Protein AF-A0A444HEK4-F1 (afdb_monomer_lite)

Structure (mmCIF, N/CA/C/O backbone):
data_AF-A0A444HEK4-F1
#
_entry.id   AF-A0A444HEK4-F1
#
loop_
_atom_site.group_PDB
_atom_site.id
_atom_site.type_symbol
_atom_site.label_atom_id
_atom_site.label_alt_id
_atom_site.label_comp_id
_atom_site.label_asym_id
_atom_site.label_entity_id
_atom_site.label_seq_id
_atom_site.pdbx_PDB_ins_code
_atom_site.Cartn_x
_atom_site.Cartn_y
_atom_site.Cartn_z
_atom_site.occupancy
_atom_site.B_iso_or_equiv
_atom_site.auth_seq_id
_atom_site.auth_comp_id
_atom_site.auth_asym_id
_atom_site.auth_atom_id
_atom_site.pdbx_PDB_model_num
ATOM 1 N N . MET A 1 1 ? -12.798 2.539 5.466 1.00 68.50 1 MET A N 1
ATOM 2 C CA . MET A 1 1 ? -11.630 2.523 4.555 1.00 68.50 1 MET A CA 1
ATOM 3 C C . MET A 1 1 ? -11.859 1.719 3.276 1.00 68.50 1 MET A C 1
ATOM 5 O O . MET A 1 1 ? -10.916 1.533 2.525 1.00 68.50 1 MET A O 1
ATOM 9 N N . ARG A 1 2 ? -13.085 1.255 2.993 1.00 81.25 2 ARG A N 1
ATOM 10 C CA . ARG A 1 2 ? -13.346 0.399 1.823 1.00 81.25 2 ARG A CA 1
ATOM 11 C C . ARG A 1 2 ? -13.335 1.162 0.497 1.00 81.25 2 ARG A C 1
ATOM 13 O O . ARG A 1 2 ? -13.179 0.555 -0.548 1.00 81.25 2 ARG A O 1
ATOM 20 N N . GLU A 1 3 ? -13.453 2.483 0.568 1.00 90.19 3 GLU A N 1
ATOM 21 C CA . GLU A 1 3 ? -13.276 3.410 -0.543 1.00 90.19 3 GLU A CA 1
ATOM 22 C C . GLU A 1 3 ? -12.647 4.702 -0.010 1.00 90.19 3 GLU A C 1
ATOM 24 O O . GLU A 1 3 ? -12.833 5.060 1.165 1.00 90.19 3 GLU A O 1
ATOM 29 N N . GLY A 1 4 ? -11.899 5.396 -0.863 1.00 93.25 4 GLY A N 1
ATOM 30 C CA . GLY A 1 4 ? -11.342 6.708 -0.550 1.00 93.25 4 GLY A CA 1
ATOM 31 C C . GLY A 1 4 ? -10.021 6.987 -1.248 1.00 93.25 4 GLY A C 1
ATOM 32 O O . GLY A 1 4 ? -9.425 6.115 -1.886 1.00 93.25 4 GLY A O 1
ATOM 33 N N . LYS A 1 5 ? -9.560 8.227 -1.099 1.00 96.00 5 LYS A N 1
ATOM 34 C CA . LYS A 1 5 ? -8.258 8.675 -1.577 1.00 96.00 5 LYS A CA 1
ATOM 35 C C . LYS A 1 5 ? -7.381 9.045 -0.393 1.00 96.00 5 LYS A C 1
ATOM 37 O O . LYS A 1 5 ? -7.788 9.789 0.503 1.00 96.00 5 LYS A O 1
ATOM 42 N N . PHE A 1 6 ? -6.160 8.547 -0.415 1.00 95.62 6 PHE A N 1
ATOM 43 C CA . PHE A 1 6 ? -5.196 8.680 0.660 1.00 95.62 6 PHE A CA 1
ATOM 44 C C . PHE A 1 6 ? -3.843 9.099 0.100 1.00 95.62 6 PHE A C 1
ATOM 46 O O . PHE A 1 6 ? -3.590 8.996 -1.099 1.00 95.62 6 PHE A O 1
ATOM 53 N N . MET A 1 7 ? -2.984 9.591 0.979 1.00 96.12 7 MET A N 1
ATOM 54 C CA . MET A 1 7 ? -1.634 10.012 0.642 1.00 96.12 7 MET A CA 1
ATOM 55 C C . MET A 1 7 ? -0.662 9.549 1.716 1.00 96.12 7 MET A C 1
ATOM 57 O O . MET A 1 7 ? -0.969 9.640 2.906 1.00 96.12 7 MET A O 1
ATOM 61 N N . TYR A 1 8 ? 0.515 9.105 1.304 1.00 94.19 8 TYR A N 1
ATOM 62 C CA . TYR A 1 8 ? 1.663 8.934 2.187 1.00 94.19 8 TYR A CA 1
ATOM 63 C C . TYR A 1 8 ? 2.940 9.352 1.457 1.00 94.19 8 TYR A C 1
ATOM 65 O O . TYR A 1 8 ? 2.908 9.616 0.256 1.00 94.19 8 TYR A O 1
ATOM 73 N N . LYS A 1 9 ? 4.047 9.447 2.194 1.00 90.31 9 LYS A N 1
ATOM 74 C CA . LYS A 1 9 ? 5.364 9.733 1.624 1.00 90.31 9 LYS A CA 1
ATOM 75 C C . LYS A 1 9 ? 6.193 8.464 1.552 1.00 90.31 9 LYS A C 1
ATOM 77 O O . LYS A 1 9 ? 6.225 7.709 2.525 1.00 90.31 9 LYS A O 1
ATOM 82 N N . ASP A 1 10 ? 6.847 8.240 0.420 1.00 84.62 10 ASP A N 1
ATOM 83 C CA . ASP A 1 10 ? 7.829 7.166 0.298 1.00 84.62 10 ASP A CA 1
ATOM 84 C C . ASP A 1 10 ? 9.147 7.501 1.015 1.00 84.62 10 ASP A C 1
ATOM 86 O O . ASP A 1 10 ? 9.278 8.526 1.690 1.00 84.62 10 ASP A O 1
ATOM 90 N N . SER A 1 11 ? 10.135 6.614 0.882 1.00 80.44 11 SER A N 1
ATOM 91 C CA . SER A 1 11 ? 11.467 6.807 1.461 1.00 80.44 11 SER A CA 1
ATOM 92 C C . SER A 1 11 ? 12.220 8.012 0.896 1.00 80.44 11 SER A C 1
ATOM 94 O O . SER A 1 11 ? 1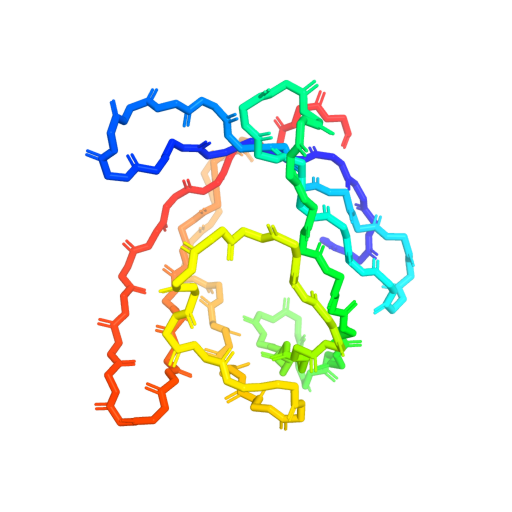3.109 8.525 1.571 1.00 80.44 11 SER A O 1
ATOM 96 N N . ASP A 1 12 ? 11.872 8.458 -0.312 1.00 85.06 12 ASP A N 1
ATOM 97 C CA . ASP A 1 12 ? 12.485 9.605 -0.982 1.00 85.06 12 ASP A CA 1
ATOM 98 C C . ASP A 1 12 ? 11.747 10.918 -0.637 1.00 85.06 12 ASP A C 1
ATOM 100 O O . ASP A 1 12 ? 12.202 12.007 -0.991 1.00 85.06 12 ASP A O 1
ATOM 104 N N . GLY A 1 13 ? 10.629 10.835 0.097 1.00 87.12 13 GLY A N 1
ATOM 105 C CA . GLY A 1 13 ? 9.785 11.966 0.479 1.00 87.12 13 GLY A CA 1
ATOM 106 C C . GLY A 1 13 ? 8.752 12.367 -0.579 1.00 87.12 13 GLY A C 1
ATOM 107 O O . GLY A 1 13 ? 8.025 13.351 -0.365 1.00 87.12 13 GLY A O 1
ATOM 108 N N . ASP A 1 14 ? 8.662 11.612 -1.678 1.00 90.62 14 ASP A N 1
ATOM 109 C CA . ASP A 1 14 ? 7.701 11.827 -2.755 1.00 90.62 14 ASP A CA 1
ATOM 110 C C . ASP A 1 14 ? 6.291 11.449 -2.285 1.00 90.62 14 ASP A C 1
ATOM 112 O O . ASP A 1 14 ? 6.089 10.473 -1.558 1.00 90.62 14 ASP A O 1
ATOM 116 N N . ASP A 1 15 ? 5.294 12.227 -2.711 1.00 93.75 15 ASP A N 1
ATOM 117 C CA . ASP A 1 15 ? 3.899 11.915 -2.412 1.00 93.75 15 ASP A CA 1
ATOM 118 C C . ASP A 1 15 ? 3.421 10.733 -3.263 1.00 93.75 15 ASP A C 1
ATOM 120 O O . ASP A 1 15 ? 3.438 10.781 -4.498 1.00 93.75 15 ASP A O 1
ATOM 124 N N . ILE A 1 16 ? 2.932 9.697 -2.586 1.00 95.69 16 ILE A N 1
ATOM 125 C CA . ILE A 1 16 ? 2.208 8.582 -3.189 1.00 95.69 16 ILE A CA 1
ATOM 126 C C . ILE A 1 16 ? 0.731 8.768 -2.906 1.00 95.69 16 ILE A C 1
ATOM 128 O O . ILE A 1 16 ? 0.308 8.967 -1.764 1.00 95.69 16 ILE A O 1
ATOM 132 N N . ILE A 1 17 ? -0.064 8.675 -3.964 1.00 97.00 17 ILE A N 1
ATOM 133 C CA . ILE A 1 17 ? -1.510 8.800 -3.889 1.00 97.00 17 ILE A CA 1
ATOM 134 C C . ILE A 1 17 ? -2.128 7.417 -4.007 1.00 97.00 17 ILE A C 1
ATOM 136 O O . ILE A 1 17 ? -2.012 6.771 -5.041 1.00 97.00 17 ILE A O 1
ATOM 140 N N . VAL A 1 18 ? -2.827 6.986 -2.963 1.00 96.25 18 VAL A N 1
ATOM 141 C CA . VAL A 1 18 ? -3.518 5.696 -2.925 1.00 96.25 18 VAL A CA 1
ATOM 142 C C . VAL A 1 18 ? -5.001 5.928 -3.157 1.00 96.25 18 VAL A C 1
ATOM 144 O O . VAL A 1 18 ? -5.643 6.681 -2.423 1.00 96.25 18 VAL A O 1
ATOM 147 N N . THR A 1 19 ? -5.563 5.272 -4.160 1.00 96.62 19 THR A N 1
ATOM 148 C CA . THR A 1 19 ? -6.999 5.277 -4.437 1.00 96.62 19 THR A CA 1
ATOM 149 C C . THR A 1 19 ? -7.542 3.877 -4.213 1.00 96.62 19 THR A C 1
ATOM 151 O O . THR A 1 19 ? -7.097 2.934 -4.862 1.00 96.62 19 THR A O 1
ATOM 154 N N . ILE A 1 20 ? -8.505 3.753 -3.301 1.00 94.88 20 ILE A N 1
ATOM 155 C CA . ILE A 1 20 ? -9.230 2.510 -3.031 1.00 94.88 20 ILE A CA 1
ATOM 156 C C . ILE A 1 20 ? -10.636 2.660 -3.609 1.00 94.88 20 ILE A C 1
ATOM 158 O O . ILE A 1 20 ? -11.360 3.590 -3.242 1.00 94.88 20 ILE A O 1
ATOM 162 N N . ASN A 1 21 ? -11.011 1.752 -4.506 1.00 92.88 21 ASN A N 1
ATOM 163 C CA . ASN A 1 21 ? -12.337 1.679 -5.109 1.00 92.88 21 ASN A CA 1
ATOM 164 C C . ASN A 1 21 ? -12.837 0.229 -5.059 1.00 92.88 21 ASN A C 1
ATOM 166 O O . ASN A 1 21 ? -12.437 -0.612 -5.871 1.00 92.88 21 ASN A O 1
ATOM 170 N N . GLY A 1 22 ? -13.667 -0.070 -4.058 1.00 90.88 22 GLY A N 1
ATOM 171 C CA . GLY A 1 22 ? -14.075 -1.431 -3.731 1.00 90.88 22 GLY A CA 1
ATOM 172 C C . GLY A 1 22 ? -12.866 -2.301 -3.383 1.00 90.88 22 GLY A C 1
ATOM 173 O O . GLY A 1 22 ? -12.145 -2.037 -2.423 1.00 90.88 22 GLY A O 1
ATOM 174 N N . GLU A 1 23 ? -12.638 -3.344 -4.177 1.00 93.69 23 GLU A N 1
ATOM 175 C CA . GLU A 1 23 ? -11.496 -4.253 -4.015 1.00 93.69 23 GLU A CA 1
ATOM 176 C C . GLU A 1 23 ? -10.250 -3.792 -4.778 1.00 93.69 23 GLU A C 1
ATOM 178 O O . GLU A 1 23 ? -9.177 -4.350 -4.577 1.00 93.69 23 GLU A O 1
ATOM 183 N N . ALA A 1 24 ? -10.356 -2.804 -5.669 1.00 95.00 24 ALA A N 1
ATOM 184 C CA . ALA A 1 24 ? -9.228 -2.336 -6.463 1.00 95.00 24 ALA A CA 1
ATOM 185 C C . ALA A 1 24 ? -8.467 -1.224 -5.738 1.00 95.00 24 ALA A C 1
ATOM 187 O O . ALA A 1 24 ? -9.061 -0.271 -5.226 1.00 95.00 24 ALA A O 1
ATOM 188 N N . VAL A 1 25 ? -7.140 -1.322 -5.756 1.00 96.62 25 VAL A N 1
ATOM 189 C CA . VAL A 1 25 ? -6.236 -0.287 -5.257 1.00 96.62 25 VAL A CA 1
ATOM 190 C C . VAL A 1 25 ? -5.301 0.146 -6.362 1.00 96.62 25 VAL A C 1
ATOM 192 O O . VAL A 1 25 ? -4.761 -0.673 -7.108 1.00 96.62 25 VAL A O 1
ATOM 195 N N . THR A 1 26 ? -5.108 1.452 -6.459 1.00 96.94 26 THR A N 1
ATOM 196 C CA . THR A 1 26 ? -4.115 2.064 -7.334 1.00 96.94 26 THR A CA 1
ATOM 197 C C . THR A 1 26 ? -3.255 3.006 -6.516 1.00 96.94 26 THR A C 1
ATOM 199 O O . THR A 1 26 ? -3.785 3.855 -5.801 1.00 96.94 26 THR A O 1
ATOM 202 N N . GLU A 1 27 ? -1.942 2.858 -6.625 1.00 96.25 27 GLU A N 1
ATOM 203 C CA . GLU A 1 27 ? -0.978 3.807 -6.086 1.00 96.25 27 GLU A CA 1
ATOM 204 C C . GLU A 1 27 ? -0.318 4.556 -7.238 1.00 96.25 27 GLU A C 1
ATOM 206 O O . GLU A 1 27 ? 0.318 3.939 -8.095 1.00 96.25 27 GLU A O 1
ATOM 211 N N . ASP A 1 28 ? -0.442 5.879 -7.236 1.00 96.38 28 ASP A N 1
ATOM 212 C CA . ASP A 1 28 ? 0.231 6.754 -8.186 1.00 96.38 28 ASP A CA 1
ATOM 213 C C . ASP A 1 28 ? 1.534 7.262 -7.571 1.00 96.38 28 ASP A C 1
ATOM 215 O O . ASP A 1 28 ? 1.536 7.980 -6.568 1.00 96.38 28 ASP A O 1
ATOM 219 N N . HIS A 1 29 ? 2.647 6.909 -8.207 1.00 93.94 29 HIS A N 1
ATOM 220 C CA . HIS A 1 29 ? 4.001 7.263 -7.791 1.00 93.94 29 HIS A CA 1
ATOM 221 C C . HIS A 1 29 ? 4.559 8.358 -8.705 1.00 93.94 29 HIS A C 1
ATOM 223 O O . HIS A 1 29 ? 4.380 8.319 -9.929 1.00 93.94 29 HIS A O 1
ATOM 229 N N . LYS A 1 30 ? 5.267 9.332 -8.119 1.00 91.25 30 LYS A N 1
ATOM 230 C CA . LYS A 1 30 ? 5.901 10.460 -8.833 1.00 91.25 30 LYS A CA 1
ATOM 231 C C . LYS A 1 30 ? 4.937 11.172 -9.797 1.00 91.25 30 LYS A C 1
ATOM 233 O O . LYS A 1 30 ? 5.231 11.343 -10.981 1.00 91.25 30 LYS A O 1
ATOM 238 N N . GLY A 1 31 ? 3.752 11.531 -9.297 1.00 87.44 31 GLY A N 1
ATOM 239 C CA . GLY A 1 31 ? 2.723 12.228 -10.078 1.00 87.44 31 GLY A CA 1
ATOM 240 C C . GLY A 1 31 ? 2.066 11.375 -11.171 1.00 87.44 31 GLY A C 1
ATOM 241 O O . GLY A 1 31 ? 1.671 11.917 -12.200 1.00 87.44 31 GLY A O 1
ATOM 242 N N . GLY A 1 32 ? 1.983 10.054 -10.978 1.00 90.06 32 GLY A N 1
ATOM 243 C CA . GLY A 1 32 ? 1.368 9.119 -11.931 1.00 90.06 32 GLY A CA 1
ATOM 244 C C . GLY A 1 32 ? 2.312 8.621 -13.028 1.00 90.06 32 GLY A C 1
ATOM 245 O O . GLY A 1 32 ? 1.885 7.910 -13.935 1.00 90.06 32 GLY A O 1
ATOM 246 N N . LYS A 1 33 ? 3.607 8.959 -12.958 1.00 93.50 33 LYS A N 1
ATOM 247 C CA . LYS A 1 33 ? 4.622 8.415 -13.872 1.00 93.50 33 LYS A CA 1
ATOM 248 C C . LYS A 1 33 ? 4.755 6.898 -13.729 1.00 93.50 33 LYS A C 1
ATOM 250 O O . LYS A 1 33 ? 5.000 6.209 -14.718 1.00 93.50 33 LYS A O 1
ATOM 255 N N . TYR A 1 34 ? 4.616 6.398 -12.505 1.00 95.69 34 TYR A N 1
ATOM 256 C CA . TYR A 1 34 ? 4.584 4.973 -12.213 1.00 95.69 34 TYR A CA 1
ATOM 257 C C . TYR A 1 34 ? 3.340 4.641 -11.400 1.00 95.69 34 TYR A C 1
ATOM 259 O O . TYR A 1 34 ? 2.840 5.478 -10.652 1.00 95.69 34 TYR A O 1
ATOM 267 N N . VAL A 1 35 ? 2.846 3.421 -11.567 1.00 96.12 35 VAL A N 1
ATOM 268 C CA . VAL A 1 35 ? 1.590 2.963 -10.984 1.00 96.12 35 VAL A CA 1
ATOM 269 C C . VAL A 1 35 ? 1.786 1.570 -10.412 1.00 96.12 35 VAL A C 1
ATOM 271 O O . VAL A 1 35 ? 2.400 0.706 -11.048 1.00 96.12 35 VAL A O 1
ATOM 274 N N . LEU A 1 36 ? 1.230 1.349 -9.227 1.00 96.31 36 LEU A N 1
ATOM 275 C CA . LEU A 1 36 ? 1.059 0.031 -8.634 1.00 96.31 36 LEU A CA 1
ATOM 276 C C . LEU A 1 36 ? -0.432 -0.278 -8.565 1.00 96.31 36 LEU A C 1
ATOM 278 O O . LEU A 1 36 ? -1.223 0.546 -8.116 1.00 96.31 36 LEU A O 1
ATOM 282 N N . ILE A 1 37 ? -0.818 -1.464 -9.026 1.00 97.12 37 ILE A N 1
ATOM 283 C CA . ILE A 1 37 ? -2.194 -1.949 -8.944 1.00 97.12 37 ILE A CA 1
ATOM 284 C C . ILE A 1 37 ? -2.212 -3.178 -8.053 1.00 97.12 37 ILE A C 1
ATOM 286 O O . ILE A 1 37 ? -1.443 -4.122 -8.262 1.00 97.12 37 ILE A O 1
ATOM 290 N N . SER A 1 38 ? -3.124 -3.186 -7.092 1.00 97.44 38 SER A N 1
ATOM 291 C CA . SER A 1 38 ? -3.347 -4.315 -6.203 1.00 97.44 38 SER A CA 1
ATOM 292 C C . SER A 1 38 ? -4.828 -4.542 -5.925 1.00 97.44 38 SER A C 1
ATOM 294 O O . SER A 1 38 ? -5.691 -3.751 -6.315 1.00 97.44 38 SER A O 1
ATOM 296 N N . LYS A 1 39 ? -5.129 -5.683 -5.303 1.00 97.12 39 LYS A N 1
ATOM 297 C CA . LYS A 1 39 ? -6.471 -6.036 -4.843 1.00 97.12 39 LYS A CA 1
ATOM 298 C C . LYS A 1 39 ? -6.496 -6.162 -3.331 1.00 97.12 39 LYS A C 1
ATOM 300 O O . LYS A 1 39 ? -5.635 -6.835 -2.769 1.00 97.12 39 LYS A O 1
ATOM 305 N N . ILE A 1 40 ? -7.492 -5.555 -2.700 1.00 95.75 40 ILE A N 1
ATOM 306 C CA . ILE A 1 40 ? -7.762 -5.692 -1.273 1.00 95.75 40 ILE A CA 1
ATOM 307 C C . ILE A 1 40 ? -8.820 -6.762 -1.045 1.00 95.75 40 ILE A C 1
ATOM 309 O O . ILE A 1 40 ? -9.867 -6.767 -1.690 1.00 95.75 40 ILE A O 1
ATOM 313 N N . LYS A 1 41 ? -8.577 -7.602 -0.044 1.00 95.88 41 LYS A N 1
ATOM 314 C CA . LYS A 1 41 ? -9.567 -8.496 0.544 1.00 95.88 41 LYS A CA 1
ATOM 315 C C . LYS A 1 41 ? -9.604 -8.272 2.050 1.00 95.88 41 LYS A C 1
ATOM 317 O O . LYS A 1 41 ? -8.649 -8.582 2.757 1.00 95.88 41 LYS A O 1
ATOM 322 N N . TRP A 1 42 ? -10.708 -7.716 2.535 1.00 94.00 42 TRP A N 1
ATOM 323 C CA . TRP A 1 42 ? -10.906 -7.450 3.958 1.00 94.00 42 TRP A CA 1
ATOM 324 C C . TRP A 1 42 ? -11.088 -8.757 4.734 1.00 94.00 42 TRP A C 1
ATOM 326 O O . TRP A 1 42 ? -11.901 -9.598 4.352 1.00 94.00 42 TRP A O 1
ATOM 336 N N . ILE A 1 43 ? -10.333 -8.905 5.820 1.00 95.50 43 ILE A N 1
ATOM 337 C CA . ILE A 1 43 ? -10.448 -10.015 6.775 1.00 95.50 43 ILE A CA 1
ATOM 338 C C . ILE A 1 43 ? -11.329 -9.582 7.953 1.00 95.50 43 ILE A C 1
ATOM 340 O O . ILE A 1 43 ? -12.186 -10.336 8.406 1.00 95.50 43 ILE A O 1
ATOM 344 N N . SER A 1 44 ? -11.144 -8.347 8.420 1.00 94.75 44 SER A N 1
ATOM 345 C CA . SER A 1 44 ? -11.922 -7.722 9.492 1.00 94.75 44 SER A CA 1
ATOM 346 C C . SER A 1 44 ? -12.084 -6.222 9.219 1.00 94.75 44 SER A C 1
ATOM 348 O O . SER A 1 44 ? -11.745 -5.747 8.138 1.00 94.75 44 SER A O 1
ATOM 350 N N . ASP A 1 45 ? -12.594 -5.450 10.178 1.00 91.25 45 ASP A N 1
ATOM 351 C CA . ASP A 1 45 ? -12.673 -3.989 10.037 1.00 91.25 45 ASP A CA 1
ATOM 352 C C . ASP A 1 45 ? -11.301 -3.297 10.102 1.00 91.25 45 ASP A C 1
ATOM 354 O O . ASP A 1 45 ? -11.155 -2.179 9.601 1.00 91.25 45 ASP A O 1
ATOM 358 N N . CYS A 1 46 ? -10.298 -3.969 10.676 1.00 93.25 46 CYS A N 1
ATOM 359 C CA . CYS A 1 46 ? -8.950 -3.435 10.861 1.00 93.25 46 CYS A CA 1
ATOM 360 C C . CYS A 1 46 ? -7.879 -4.203 10.080 1.00 93.25 46 CYS A C 1
ATOM 362 O O . CYS A 1 46 ? -6.727 -3.792 10.098 1.00 93.25 46 CYS A O 1
ATOM 364 N N . GLU A 1 47 ? -8.218 -5.294 9.398 1.00 95.94 47 GLU A N 1
ATOM 365 C CA . GLU A 1 47 ? -7.232 -6.158 8.742 1.00 95.94 47 GLU A CA 1
ATOM 366 C C . GLU A 1 47 ? -7.654 -6.515 7.325 1.00 95.94 47 GLU A C 1
ATOM 368 O O . GLU A 1 47 ? -8.822 -6.821 7.058 1.00 95.94 47 GLU A O 1
ATOM 373 N N . TYR A 1 48 ? -6.687 -6.513 6.413 1.00 95.81 48 TYR A N 1
ATOM 374 C CA . TYR A 1 48 ? -6.906 -6.915 5.034 1.00 95.81 48 TYR A CA 1
ATOM 375 C C . TYR A 1 48 ? -5.651 -7.489 4.378 1.00 95.81 48 TYR A C 1
ATOM 377 O O . TYR A 1 48 ? -4.518 -7.143 4.712 1.00 95.81 48 TYR A O 1
ATOM 385 N N . GLU A 1 49 ? -5.874 -8.346 3.389 1.00 96.88 49 GLU A N 1
ATOM 386 C CA . GLU A 1 49 ? -4.850 -8.799 2.454 1.00 96.88 49 GLU A CA 1
ATOM 387 C C . GLU A 1 49 ? -4.787 -7.813 1.284 1.00 96.88 49 GLU A C 1
ATOM 389 O O . GLU A 1 49 ? -5.819 -7.440 0.725 1.00 96.88 49 GLU A O 1
ATOM 394 N N . ASN A 1 50 ? -3.586 -7.400 0.891 1.00 96.12 50 ASN A N 1
ATOM 395 C CA . ASN A 1 50 ? -3.321 -6.604 -0.300 1.00 96.12 50 ASN A CA 1
ATOM 396 C C . ASN A 1 50 ? -2.450 -7.422 -1.258 1.00 96.12 50 ASN A C 1
ATOM 398 O O . ASN A 1 50 ? -1.278 -7.678 -0.987 1.00 96.12 50 ASN A O 1
ATOM 402 N N . MET A 1 51 ? -3.031 -7.874 -2.365 1.00 97.31 51 MET A N 1
ATOM 403 C CA . MET A 1 51 ? -2.340 -8.685 -3.362 1.00 97.31 51 MET A CA 1
ATOM 404 C C . MET A 1 51 ? -1.874 -7.814 -4.523 1.00 97.31 51 MET A C 1
ATOM 406 O O . MET A 1 51 ? -2.695 -7.234 -5.237 1.00 97.31 51 MET A O 1
ATOM 410 N N . LEU A 1 52 ? -0.566 -7.784 -4.766 1.00 97.12 52 LEU A N 1
ATOM 411 C CA . LEU A 1 52 ? 0.010 -7.081 -5.906 1.00 97.12 52 LEU A CA 1
ATOM 412 C C . LEU A 1 52 ? -0.457 -7.711 -7.225 1.00 97.12 52 LEU A C 1
ATOM 414 O O . LEU A 1 52 ? -0.239 -8.896 -7.460 1.00 97.12 52 LEU A O 1
ATOM 418 N N . VAL A 1 53 ? -1.049 -6.914 -8.113 1.00 97.50 5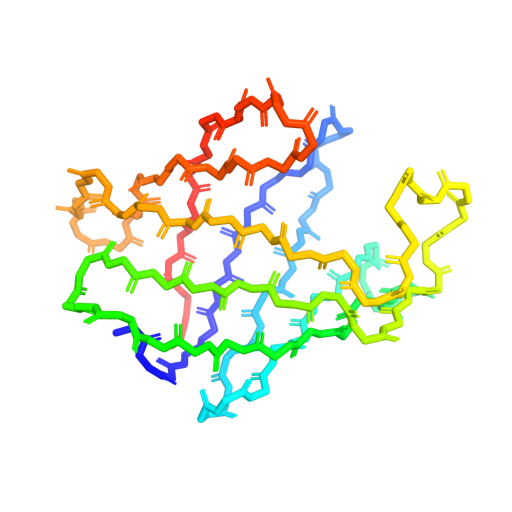3 VAL A N 1
ATOM 419 C CA . VAL A 1 53 ? -1.444 -7.348 -9.463 1.00 97.50 53 VAL A CA 1
ATOM 420 C C . VAL A 1 53 ? -0.384 -6.948 -10.481 1.00 97.50 53 VAL A C 1
ATOM 422 O O . VAL A 1 53 ? 0.024 -7.769 -11.296 1.00 97.50 53 VAL A O 1
ATOM 425 N N . MET A 1 54 ? 0.083 -5.700 -10.436 1.00 96.44 54 MET A N 1
ATOM 426 C CA . MET A 1 54 ? 1.171 -5.220 -11.288 1.00 96.44 54 MET A CA 1
ATOM 427 C C . MET A 1 54 ? 1.831 -3.974 -10.702 1.00 96.44 54 MET A C 1
ATOM 429 O O . MET A 1 54 ? 1.234 -3.257 -9.904 1.00 96.44 54 MET A O 1
ATOM 433 N N . SER A 1 55 ? 3.052 -3.695 -11.147 1.00 96.25 55 SER A N 1
ATOM 434 C CA . SER A 1 55 ? 3.763 -2.457 -10.845 1.00 96.25 55 SER A CA 1
ATOM 435 C C . SER A 1 55 ? 4.558 -2.014 -12.065 1.00 96.25 55 SER A C 1
ATOM 437 O O . SER A 1 55 ? 5.211 -2.833 -12.713 1.00 96.25 55 SER A O 1
ATOM 439 N N . THR A 1 56 ? 4.507 -0.723 -12.379 1.00 96.44 56 THR A N 1
ATOM 440 C CA . THR A 1 56 ? 5.405 -0.090 -13.355 1.00 96.44 56 THR A CA 1
ATOM 441 C C . THR A 1 56 ? 6.575 0.627 -12.678 1.00 96.44 56 THR A C 1
ATOM 443 O O . THR A 1 56 ? 7.418 1.206 -13.364 1.00 96.44 56 THR A O 1
ATOM 446 N N . VAL A 1 57 ? 6.658 0.575 -11.340 1.00 93.12 57 VAL A N 1
ATOM 447 C CA . VAL A 1 57 ? 7.755 1.163 -10.564 1.00 93.12 57 VAL A CA 1
ATOM 448 C C . VAL A 1 57 ? 9.052 0.396 -10.868 1.00 93.12 57 VAL A C 1
ATOM 450 O O . VAL A 1 57 ? 9.110 -0.823 -10.668 1.00 93.12 57 VAL A O 1
ATOM 453 N N . PRO A 1 58 ? 10.114 1.065 -11.355 1.00 91.06 58 PRO A N 1
ATOM 454 C CA . PRO A 1 58 ? 11.356 0.391 -11.709 1.00 91.06 58 PRO A CA 1
ATOM 455 C C . PRO A 1 58 ? 11.973 -0.331 -10.510 1.00 91.06 58 PRO A C 1
ATOM 457 O O . PRO A 1 58 ? 12.117 0.254 -9.440 1.00 91.06 58 PRO A O 1
ATOM 460 N N . LYS A 1 59 ? 12.399 -1.585 -10.712 1.00 88.88 59 LYS A N 1
ATOM 461 C CA . LYS A 1 59 ? 13.049 -2.420 -9.683 1.00 88.88 59 LYS A CA 1
ATOM 462 C C . LYS A 1 59 ? 12.205 -2.609 -8.410 1.00 88.88 59 LYS A C 1
ATOM 464 O O . LYS A 1 59 ? 12.766 -2.772 -7.327 1.00 88.88 59 LYS A O 1
ATOM 469 N N . PHE A 1 60 ? 10.875 -2.598 -8.530 1.00 90.06 60 PHE A N 1
ATOM 470 C CA . PHE A 1 60 ? 9.995 -2.885 -7.401 1.00 90.06 60 PHE A CA 1
ATOM 471 C C . PHE A 1 60 ? 10.300 -4.281 -6.816 1.00 90.06 60 PHE A C 1
ATOM 473 O O . PHE A 1 60 ? 10.421 -5.240 -7.580 1.00 90.06 60 PHE A O 1
ATOM 480 N N . PRO A 1 61 ? 10.457 -4.419 -5.486 1.00 88.69 61 PRO A N 1
ATOM 481 C CA . PRO A 1 61 ? 11.004 -5.635 -4.884 1.00 88.69 61 PRO A CA 1
ATOM 482 C C . PRO A 1 61 ? 10.002 -6.791 -4.780 1.00 88.69 61 PRO A C 1
ATOM 484 O O . PRO A 1 61 ? 10.409 -7.910 -4.477 1.00 88.69 61 PRO A O 1
ATOM 487 N N . LEU A 1 62 ? 8.707 -6.539 -4.994 1.00 91.25 6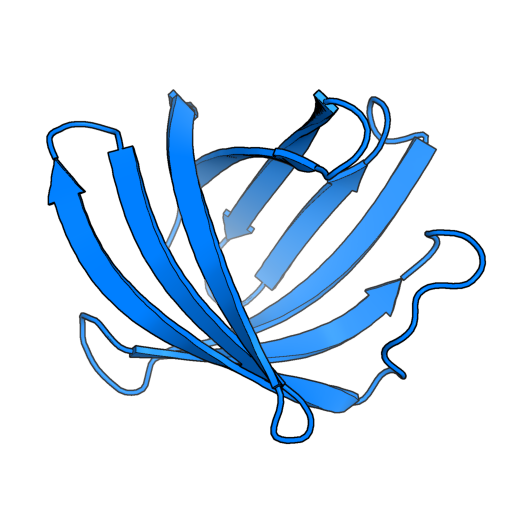2 LEU A N 1
ATOM 488 C CA . LEU A 1 62 ? 7.662 -7.559 -4.901 1.00 91.25 62 LEU A CA 1
ATOM 489 C C . LEU A 1 62 ? 7.193 -7.979 -6.296 1.00 91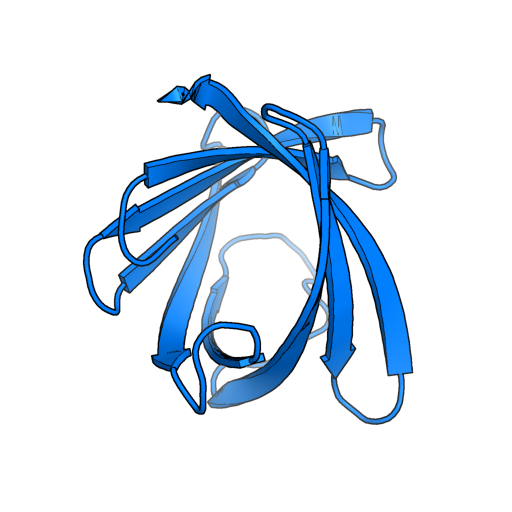.25 62 LEU A C 1
ATOM 491 O O . LEU A 1 62 ? 6.978 -7.144 -7.175 1.00 91.25 62 LEU A O 1
ATOM 495 N N . ALA A 1 63 ? 6.997 -9.283 -6.481 1.00 92.94 63 ALA A N 1
ATOM 496 C CA . ALA A 1 63 ? 6.471 -9.843 -7.720 1.00 92.94 63 ALA A CA 1
ATOM 497 C C . ALA A 1 63 ? 4.929 -9.859 -7.717 1.00 92.94 63 ALA A C 1
ATOM 499 O O . ALA A 1 63 ? 4.331 -10.030 -6.647 1.00 92.94 63 ALA A O 1
ATOM 500 N N . PRO A 1 64 ? 4.264 -9.726 -8.881 1.00 95.56 64 PRO A N 1
ATOM 501 C CA . PRO A 1 64 ? 2.826 -9.961 -9.004 1.00 95.56 64 PRO A CA 1
ATOM 502 C C . PRO A 1 64 ? 2.384 -11.272 -8.338 1.00 95.56 64 PRO A C 1
ATOM 504 O O . PRO A 1 64 ? 3.072 -12.286 -8.435 1.00 95.56 64 PRO A O 1
ATOM 507 N N . GLY A 1 65 ? 1.249 -11.243 -7.641 1.00 95.81 65 GLY A N 1
ATOM 508 C CA . GLY A 1 65 ? 0.739 -12.341 -6.816 1.00 95.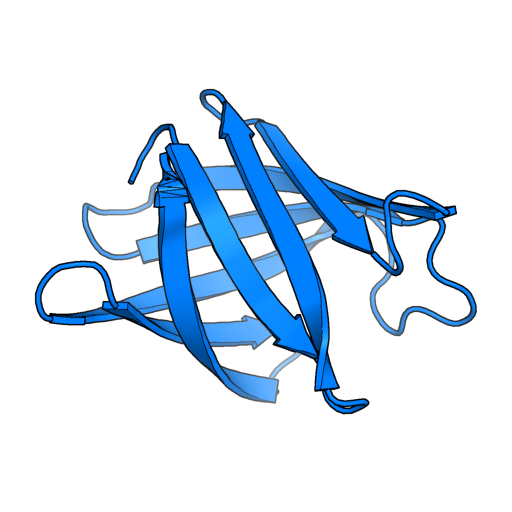81 65 GLY A CA 1
ATOM 509 C C . GLY A 1 65 ? 1.258 -12.348 -5.374 1.00 95.81 65 GLY A C 1
ATOM 510 O O . GLY A 1 65 ? 0.718 -13.078 -4.547 1.00 95.81 65 GLY A O 1
ATOM 511 N N . THR A 1 66 ? 2.255 -11.522 -5.034 1.00 96.19 66 THR A N 1
ATOM 512 C CA . THR A 1 66 ? 2.684 -11.360 -3.635 1.00 96.19 66 THR A CA 1
ATOM 513 C C . THR A 1 66 ? 1.553 -10.749 -2.812 1.00 96.19 66 THR A C 1
ATOM 515 O O . THR A 1 66 ? 0.989 -9.721 -3.194 1.00 96.19 66 THR A O 1
ATOM 518 N N . VAL A 1 67 ? 1.251 -11.366 -1.670 1.00 96.44 67 VAL A N 1
ATOM 519 C CA . VAL A 1 67 ? 0.252 -10.886 -0.713 1.00 96.44 67 VAL A CA 1
ATOM 520 C C . VAL A 1 67 ? 0.949 -10.193 0.452 1.00 96.44 67 VAL A C 1
ATOM 522 O O . VAL A 1 67 ? 1.887 -10.731 1.043 1.00 96.44 67 VAL A O 1
ATOM 525 N N . MET A 1 68 ? 0.474 -8.996 0.774 1.00 96.31 68 MET A N 1
ATOM 526 C CA . MET A 1 68 ? 0.847 -8.239 1.960 1.00 96.31 68 MET A CA 1
ATOM 527 C C . MET A 1 68 ? -0.318 -8.263 2.945 1.00 96.31 68 MET A C 1
ATOM 529 O O . MET A 1 68 ? -1.446 -7.959 2.568 1.00 96.31 68 MET A O 1
ATOM 533 N N . ASN A 1 69 ? -0.053 -8.591 4.203 1.00 97.25 69 ASN A N 1
ATOM 534 C CA . ASN A 1 69 ? -1.044 -8.470 5.269 1.00 97.25 69 ASN A CA 1
ATOM 535 C C . ASN A 1 69 ? -0.942 -7.077 5.870 1.00 97.25 69 ASN A C 1
ATOM 537 O O . ASN A 1 69 ? 0.151 -6.668 6.263 1.00 97.25 69 ASN A O 1
ATOM 541 N N . VAL A 1 70 ? -2.054 -6.354 5.933 1.00 96.00 70 VAL A N 1
ATOM 542 C CA . VAL A 1 70 ? -2.093 -5.005 6.491 1.00 96.00 70 VAL A CA 1
ATOM 543 C C . VAL A 1 70 ? -3.051 -4.962 7.668 1.00 96.00 70 VAL A C 1
ATOM 545 O O . VAL A 1 70 ? -4.220 -5.325 7.538 1.00 96.00 70 VAL A O 1
ATOM 548 N N . THR A 1 71 ? -2.549 -4.464 8.793 1.00 97.00 71 THR A N 1
ATOM 549 C CA . THR A 1 71 ? -3.315 -4.201 10.011 1.00 97.00 71 THR A CA 1
ATOM 550 C C . THR A 1 71 ? -3.361 -2.699 10.251 1.00 97.00 71 THR A C 1
ATOM 552 O O . THR A 1 71 ? -2.344 -2.016 10.176 1.00 97.00 71 THR A O 1
ATOM 555 N N . ILE A 1 72 ? -4.550 -2.170 10.514 1.00 95.75 72 ILE A N 1
ATOM 556 C CA . ILE A 1 72 ? -4.786 -0.787 10.916 1.00 95.75 72 ILE A CA 1
ATOM 557 C C . ILE A 1 72 ? -4.611 -0.721 12.431 1.00 95.75 72 ILE A C 1
ATOM 559 O O . ILE A 1 72 ? -5.437 -1.239 13.180 1.00 95.75 72 ILE A O 1
ATOM 563 N N . ASP A 1 73 ? -3.545 -0.062 12.872 1.00 96.31 73 ASP A N 1
ATOM 564 C CA . ASP A 1 73 ? -3.155 -0.008 14.282 1.00 96.31 73 ASP A CA 1
ATOM 565 C C . ASP A 1 73 ? -3.926 1.079 15.042 1.00 96.31 73 ASP A C 1
ATOM 567 O O . ASP A 1 73 ? -4.339 0.899 16.187 1.00 96.31 73 ASP A O 1
ATOM 571 N N . LYS A 1 74 ? -4.106 2.244 14.408 1.00 95.75 74 LYS A N 1
ATOM 572 C CA . LYS A 1 74 ? -4.777 3.409 15.000 1.00 95.75 74 LYS A CA 1
ATOM 573 C C . LYS A 1 74 ? -5.320 4.331 13.914 1.00 95.75 74 LYS A C 1
ATOM 575 O O . LYS A 1 74 ? -4.664 4.570 12.903 1.00 95.75 74 LYS A O 1
ATOM 580 N N . VAL A 1 75 ? -6.473 4.941 14.173 1.00 95.25 75 VAL A N 1
ATOM 581 C CA . VAL A 1 75 ? -6.994 6.066 13.386 1.00 95.25 75 VAL A CA 1
ATOM 582 C C . VAL A 1 75 ? -7.032 7.316 14.264 1.00 95.25 75 VAL A C 1
ATOM 584 O O . VAL A 1 75 ? -7.613 7.296 15.346 1.00 95.25 75 VAL A O 1
ATOM 587 N N . ASP A 1 76 ? -6.396 8.392 13.808 1.00 95.06 76 ASP A N 1
ATOM 588 C CA . ASP A 1 76 ? -6.316 9.684 14.494 1.00 95.06 76 ASP A CA 1
ATOM 589 C C . ASP A 1 76 ? -6.759 10.804 13.542 1.00 95.06 76 ASP A C 1
ATOM 591 O O . ASP A 1 76 ? -5.995 11.304 12.707 1.00 95.06 76 ASP A O 1
ATOM 595 N N . GLY A 1 77 ? -8.053 11.129 13.593 1.00 93.81 77 GLY A N 1
ATOM 596 C CA . GLY A 1 77 ? -8.693 12.005 12.616 1.00 93.81 77 GLY A CA 1
ATOM 597 C C . GLY A 1 77 ? -8.559 11.449 11.195 1.00 93.81 77 GLY A C 1
ATOM 598 O O . GLY A 1 77 ? -9.141 10.419 10.865 1.00 93.81 77 GLY A O 1
ATOM 599 N N . ASN A 1 78 ? -7.776 12.132 10.355 1.00 94.62 78 ASN A N 1
ATOM 600 C CA . ASN A 1 78 ? -7.505 11.706 8.978 1.00 94.62 78 ASN A CA 1
ATOM 601 C C . ASN A 1 78 ? -6.243 10.846 8.840 1.00 94.62 78 ASN A C 1
ATOM 603 O O . ASN A 1 78 ? -5.982 10.352 7.744 1.00 94.62 78 ASN A O 1
ATOM 607 N N . ASN A 1 79 ? -5.450 10.688 9.899 1.00 95.75 79 ASN A N 1
ATOM 608 C CA . ASN A 1 79 ? -4.237 9.882 9.870 1.00 95.75 79 ASN A CA 1
ATOM 609 C C . ASN A 1 79 ? -4.566 8.439 10.246 1.00 95.75 79 ASN A C 1
ATOM 611 O O . ASN A 1 79 ? -5.252 8.174 11.231 1.00 95.75 79 ASN A O 1
ATOM 615 N N . ILE A 1 80 ? -4.060 7.507 9.455 1.00 95.19 80 ILE A N 1
ATOM 616 C CA . ILE A 1 80 ? -4.258 6.074 9.613 1.00 95.19 80 ILE A CA 1
ATOM 617 C C . ILE A 1 80 ? -2.879 5.463 9.787 1.00 95.19 80 ILE A C 1
ATOM 619 O O . ILE A 1 80 ? -2.067 5.486 8.862 1.00 95.19 80 ILE A O 1
ATOM 623 N N . HIS A 1 81 ? -2.624 4.948 10.980 1.00 96.38 81 HIS A N 1
ATOM 624 C CA . HIS A 1 81 ? -1.431 4.184 11.304 1.00 96.38 81 HIS A CA 1
ATOM 625 C C . HIS A 1 81 ? -1.687 2.728 10.943 1.00 96.38 81 HIS A C 1
ATOM 627 O O . HIS A 1 81 ? -2.741 2.186 11.287 1.00 96.38 81 HIS A O 1
ATOM 633 N N . PHE A 1 82 ? -0.745 2.115 10.239 1.00 95.19 82 PHE A N 1
ATOM 634 C CA . PHE A 1 82 ? -0.867 0.732 9.816 1.00 95.19 82 PHE A CA 1
ATOM 635 C C . PHE A 1 82 ? 0.475 0.011 9.845 1.00 95.19 82 PHE A C 1
ATOM 637 O O . PHE A 1 82 ? 1.536 0.612 9.653 1.00 95.19 82 PHE A O 1
ATOM 644 N N . THR A 1 83 ? 0.394 -1.304 9.981 1.00 96.81 83 THR A N 1
ATOM 645 C CA . THR A 1 83 ? 1.511 -2.227 9.864 1.00 96.81 83 THR A CA 1
ATOM 646 C C . THR A 1 83 ? 1.276 -3.113 8.651 1.00 96.81 83 THR A C 1
ATOM 648 O O . THR A 1 83 ? 0.293 -3.847 8.588 1.00 96.81 83 THR A O 1
ATOM 651 N N . ALA A 1 84 ? 2.173 -3.043 7.668 1.00 94.38 84 ALA A N 1
ATOM 652 C CA . ALA A 1 84 ? 2.155 -3.886 6.479 1.00 94.38 84 ALA A CA 1
ATOM 653 C C . ALA A 1 84 ? 3.244 -4.953 6.588 1.00 94.38 84 ALA A C 1
ATOM 655 O O . ALA A 1 84 ? 4.404 -4.630 6.826 1.00 94.38 84 ALA A O 1
ATOM 656 N N . THR A 1 85 ? 2.889 -6.219 6.388 1.00 95.31 85 THR A N 1
ATOM 657 C CA . THR A 1 85 ? 3.818 -7.349 6.445 1.00 95.31 85 THR A CA 1
ATOM 658 C C . THR A 1 85 ? 3.816 -8.117 5.132 1.00 95.31 85 THR A C 1
ATOM 660 O O . THR A 1 85 ? 2.783 -8.623 4.700 1.00 95.31 85 THR A O 1
ATOM 663 N N . ALA A 1 86 ? 4.989 -8.247 4.515 1.00 92.88 86 ALA A N 1
ATOM 664 C CA . ALA A 1 86 ? 5.195 -8.981 3.273 1.00 92.88 86 ALA A CA 1
ATOM 665 C C . ALA A 1 86 ? 6.496 -9.786 3.354 1.00 92.88 86 ALA A C 1
ATOM 667 O O . ALA A 1 86 ? 7.530 -9.259 3.760 1.00 92.88 86 ALA A O 1
ATOM 668 N N . ILE A 1 87 ? 6.464 -11.062 2.951 1.00 91.06 87 ILE A N 1
ATOM 669 C CA . ILE A 1 87 ? 7.660 -11.929 2.874 1.00 91.06 87 ILE A CA 1
ATOM 670 C C . ILE A 1 87 ? 8.458 -11.934 4.202 1.00 91.06 87 ILE A C 1
ATOM 672 O O . ILE A 1 87 ? 9.682 -11.816 4.228 1.00 91.06 87 ILE A O 1
ATOM 676 N N . GLY A 1 88 ? 7.750 -11.998 5.335 1.00 90.25 88 GLY A N 1
ATOM 677 C CA . GLY A 1 88 ? 8.352 -12.006 6.675 1.00 90.25 88 GLY A CA 1
ATOM 678 C C . GLY A 1 88 ? 8.972 -10.678 7.132 1.00 90.25 88 GLY A C 1
ATOM 679 O O . GLY A 1 88 ? 9.618 -10.651 8.176 1.00 90.25 88 GLY A O 1
ATOM 680 N N . LYS A 1 89 ? 8.794 -9.583 6.382 1.00 91.81 89 LYS A N 1
ATOM 681 C CA . LYS A 1 89 ? 9.226 -8.233 6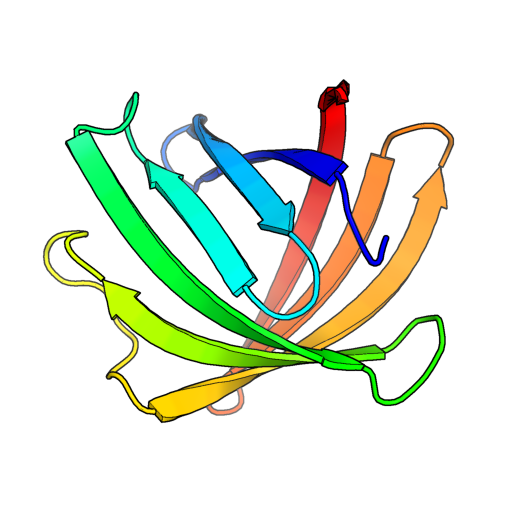.767 1.00 91.81 89 LYS A CA 1
ATOM 682 C C . LYS A 1 89 ? 8.021 -7.348 7.036 1.00 91.81 89 LYS A C 1
ATOM 684 O O . LYS A 1 89 ? 7.076 -7.360 6.251 1.00 91.81 89 LYS A O 1
ATOM 689 N N . SER A 1 90 ? 8.096 -6.563 8.104 1.00 93.62 90 SER A N 1
ATOM 690 C CA . SER A 1 90 ? 7.038 -5.638 8.508 1.00 93.62 90 SER A CA 1
ATOM 691 C C . SER A 1 90 ? 7.499 -4.189 8.410 1.00 93.62 90 SER A C 1
ATOM 693 O O . SER A 1 90 ? 8.643 -3.862 8.731 1.00 93.62 90 SER A O 1
ATOM 695 N N . PHE A 1 91 ? 6.587 -3.323 7.987 1.00 91.19 91 PHE A N 1
ATOM 696 C CA . PHE A 1 91 ? 6.790 -1.893 7.811 1.00 91.19 91 PHE A CA 1
ATOM 697 C C . PHE A 1 91 ? 5.646 -1.161 8.501 1.00 91.19 91 PHE A C 1
ATOM 699 O O . PHE A 1 91 ? 4.481 -1.495 8.286 1.00 91.19 91 PHE A O 1
ATOM 706 N N . HIS A 1 92 ? 5.979 -0.161 9.309 1.00 94.19 92 HIS A N 1
ATOM 707 C CA . HIS A 1 92 ? 4.986 0.710 9.926 1.00 94.19 92 HIS A CA 1
ATOM 708 C C . HIS A 1 92 ? 4.848 1.958 9.063 1.00 94.19 92 HIS A C 1
ATOM 710 O O . HIS A 1 92 ? 5.849 2.590 8.717 1.00 94.19 92 HIS A O 1
ATOM 716 N N . GLY A 1 93 ? 3.617 2.296 8.706 1.00 91.94 93 GLY A N 1
ATOM 717 C CA . GLY A 1 93 ? 3.298 3.418 7.843 1.00 91.94 93 GLY A CA 1
ATOM 718 C C . GLY A 1 93 ? 2.211 4.299 8.437 1.00 91.94 93 GLY A C 1
ATOM 719 O O . GLY A 1 93 ? 1.444 3.898 9.315 1.00 91.94 93 GLY A O 1
ATOM 720 N N . ILE A 1 94 ? 2.152 5.530 7.936 1.00 94.75 94 ILE A N 1
ATOM 721 C CA . ILE A 1 94 ? 1.050 6.447 8.199 1.00 94.75 94 ILE A CA 1
ATOM 722 C C . ILE A 1 94 ? 0.547 6.936 6.851 1.00 94.75 94 ILE A C 1
ATOM 724 O O . ILE A 1 94 ? 1.308 7.507 6.071 1.00 94.75 94 ILE A O 1
ATOM 728 N N . MET A 1 95 ? -0.739 6.734 6.589 1.00 94.56 95 MET A N 1
ATOM 729 C CA . MET A 1 95 ? -1.422 7.305 5.433 1.00 94.56 95 MET A CA 1
ATOM 730 C C . MET A 1 95 ? -2.463 8.317 5.897 1.00 94.56 95 MET A C 1
ATOM 732 O O . MET A 1 95 ? -3.153 8.118 6.895 1.00 94.56 95 MET A O 1
ATOM 736 N N . LYS A 1 96 ? -2.590 9.419 5.166 1.00 96.12 96 LYS A N 1
ATOM 737 C CA . LYS A 1 96 ? -3.557 10.476 5.443 1.00 96.12 96 LYS A CA 1
ATOM 738 C C . LYS A 1 96 ? -4.704 10.398 4.451 1.00 96.12 96 LYS A C 1
ATOM 740 O O . LYS A 1 96 ? -4.480 10.446 3.243 1.00 96.12 96 LYS A O 1
ATOM 745 N N . LYS A 1 97 ? -5.940 10.330 4.939 1.00 94.81 97 LYS A N 1
ATOM 746 C CA . LYS A 1 97 ? -7.134 10.465 4.101 1.00 94.81 97 LYS A CA 1
ATOM 747 C C . LYS A 1 97 ? -7.222 11.888 3.548 1.00 94.81 97 LYS A C 1
ATOM 749 O O . LYS A 1 97 ? -7.116 12.857 4.301 1.00 94.81 97 LYS A O 1
ATOM 754 N N . ILE A 1 98 ? -7.426 12.002 2.238 1.00 94.12 98 ILE A N 1
ATOM 755 C CA . ILE A 1 98 ? -7.545 13.282 1.525 1.00 94.12 98 ILE A CA 1
ATOM 756 C C . ILE A 1 98 ? -8.849 13.434 0.741 1.00 94.12 98 ILE A C 1
ATOM 758 O O . ILE A 1 98 ? -9.208 14.562 0.406 1.00 94.12 98 ILE A O 1
ATOM 762 N N . LYS A 1 99 ? -9.572 12.341 0.468 1.00 83.62 99 LYS A N 1
ATOM 763 C CA . LYS A 1 99 ? -10.938 12.379 -0.066 1.00 83.62 99 LYS A CA 1
ATOM 764 C C . LYS A 1 99 ? -11.722 11.142 0.359 1.00 83.62 99 LYS A C 1
ATOM 766 O O . LYS A 1 99 ? -11.125 10.042 0.378 1.00 83.62 99 LYS A O 1
#

Sequence (99 aa):
MREGKFMYKDSDGDDIIVTINGEAVTEDHKGGKYVLISKIKWISDCEYENMLVMSTVPKFPLAPGTVMNVTIDKVDGNNIHFTATAIGKSFHGIMKKIK

pLDDT: mean 93.59, std 4.3, range [68.5, 97.5]

Secondary structure (DSSP, 8-state):
--EEEEEEE-TT-PEEEEEEETTEEEEEETTTTEEEEEEEEESSSSEEEEEEEEE-STT-SS-TT-EEEEEEEEEETTEEEEEEEETTEEEEEEEEE--

Organism: NCBI:txid2502784

Radius of gyration: 12.59 Å; chains: 1; bounding box: 27×26×29 Å

Foldseek 3Di:
DQFAWKWFADPVRWIWIWGHDHQWIWIQTPNNPKIWIWGWDDPDPFKIKTFTQDIPPPPDPDDGRWIKIKGFPDDDPQKTWIWIDTPNDIDITIMGTDD